Protein AF-A0A1F3X5T7-F1 (afdb_monomer_lite)

Sequence (134 aa):
MPSRAVRLVLDTNTALSGLLWQGTPGKLIDAAKRQEVELFSSTPLLAELLGVMTRYKFADALAARGLQVQTLFEGYAALVQLVVPAQINPTIARDPADDAVLACAHAGCHRGSSADRQSGGGFAACQFALVPAL

Secondary structure (DSSP, 8-state):
----PEEEEB-HHHHHHHHH-SSHHHHHHHHHHTTSEEEEE-HHHHHHHHHHHTSHHHHHHHHTTT--HHHHHHHHHHHEEE-PPP------TT-HHHHHHHHHHHHHHH---TT--S------------B---

pLDDT: mean 74.66, std 19.1, range [28.66, 94.31]

Radius of gyration: 15.62 Å; chains: 1; bounding box: 28×41×41 Å

Structure (mmCIF, N/CA/C/O backbone):
data_AF-A0A1F3X5T7-F1
#
_entry.id   AF-A0A1F3X5T7-F1
#
loop_
_atom_site.group_PDB
_atom_site.id
_atom_site.type_symbol
_atom_site.label_atom_id
_atom_site.label_alt_id
_atom_site.label_comp_id
_atom_site.label_asym_id
_atom_site.label_entity_id
_atom_site.label_seq_id
_atom_site.pdbx_PDB_ins_code
_atom_site.Cartn_x
_atom_site.Cartn_y
_atom_site.Cartn_z
_atom_site.occupancy
_atom_site.B_iso_or_equiv
_atom_site.auth_seq_id
_atom_site.auth_comp_id
_atom_site.auth_asym_id
_atom_site.auth_atom_id
_atom_site.pdbx_PDB_model_num
ATOM 1 N N . MET A 1 1 ? -10.661 -25.214 -13.998 1.00 34.91 1 MET A N 1
ATOM 2 C CA . MET A 1 1 ? -9.838 -24.151 -14.612 1.00 34.91 1 MET A CA 1
ATOM 3 C C . MET A 1 1 ? -9.531 -23.154 -13.514 1.00 34.91 1 MET A C 1
ATOM 5 O O . MET A 1 1 ? -10.508 -22.679 -12.944 1.00 34.91 1 MET A O 1
ATOM 9 N N . PRO A 1 2 ? -8.271 -22.881 -13.131 1.00 43.84 2 PRO A N 1
ATOM 10 C CA . PRO A 1 2 ? -8.031 -21.800 -12.188 1.00 43.84 2 PRO A CA 1
ATOM 11 C C . PRO A 1 2 ? -8.481 -20.512 -12.881 1.00 43.84 2 PRO A C 1
ATOM 13 O O . PRO A 1 2 ? -7.911 -20.103 -13.892 1.00 43.84 2 PRO A O 1
ATOM 16 N N . SER A 1 3 ? -9.584 -19.938 -12.403 1.00 47.25 3 SER A N 1
ATOM 17 C CA . SER A 1 3 ? -10.005 -18.592 -12.770 1.00 47.25 3 S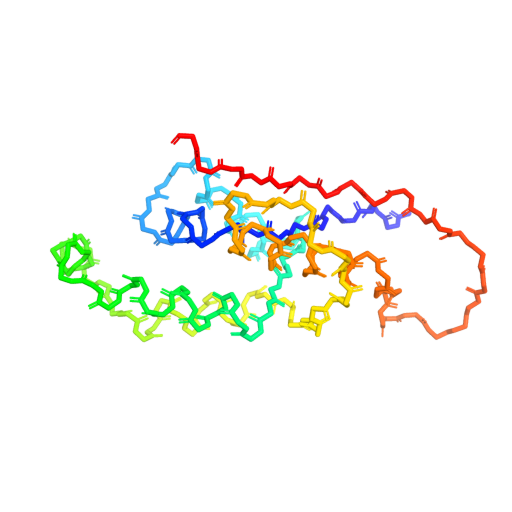ER A CA 1
ATOM 18 C C . SER A 1 3 ? -8.822 -17.685 -12.488 1.00 47.25 3 SER A C 1
ATOM 20 O O . SER A 1 3 ? -8.327 -17.640 -11.365 1.00 47.25 3 SER A O 1
ATOM 22 N N . ARG A 1 4 ? -8.311 -17.050 -13.539 1.00 58.75 4 ARG A N 1
ATOM 23 C CA . ARG A 1 4 ? -7.128 -16.205 -13.481 1.00 58.75 4 ARG A CA 1
ATOM 24 C C . ARG A 1 4 ? -7.358 -15.114 -12.431 1.00 58.75 4 ARG A C 1
ATOM 26 O O . ARG A 1 4 ? -8.121 -14.189 -12.691 1.00 58.75 4 ARG A O 1
ATOM 33 N N . ALA A 1 5 ? -6.754 -15.261 -11.252 1.00 67.56 5 ALA A N 1
ATOM 34 C CA . ALA A 1 5 ? -6.905 -14.298 -10.170 1.00 67.56 5 ALA A CA 1
ATOM 35 C C . ALA A 1 5 ? -6.471 -12.913 -10.665 1.00 67.56 5 ALA A C 1
ATOM 37 O O . ALA A 1 5 ? -5.457 -12.774 -11.363 1.00 67.56 5 ALA A O 1
ATOM 38 N N . VAL A 1 6 ? -7.276 -11.895 -10.359 1.00 81.88 6 VAL A N 1
ATOM 39 C CA . VAL A 1 6 ? -6.970 -10.515 -10.741 1.00 81.88 6 VAL A CA 1
ATOM 40 C C . VAL A 1 6 ? -5.792 -10.052 -9.891 1.00 81.88 6 VAL A C 1
ATOM 42 O O . VAL A 1 6 ? -5.838 -10.135 -8.666 1.00 81.88 6 VAL A O 1
ATOM 45 N N . ARG A 1 7 ? -4.727 -9.586 -10.547 1.00 84.19 7 ARG A N 1
ATOM 46 C CA . ARG A 1 7 ? -3.509 -9.098 -9.893 1.00 84.19 7 ARG A CA 1
ATOM 47 C C . ARG A 1 7 ? -3.540 -7.580 -9.848 1.00 84.19 7 ARG A C 1
ATOM 49 O O . ARG A 1 7 ? -3.781 -6.948 -10.875 1.00 84.19 7 ARG A O 1
ATOM 56 N N . LEU A 1 8 ? -3.293 -7.006 -8.679 1.00 84.19 8 LEU A N 1
ATOM 57 C CA . LEU A 1 8 ? -3.394 -5.569 -8.446 1.00 84.19 8 LEU A CA 1
ATOM 58 C C . LEU A 1 8 ? -2.141 -5.052 -7.740 1.00 84.19 8 LEU A C 1
ATOM 60 O O . LEU A 1 8 ? -1.601 -5.713 -6.859 1.00 84.19 8 LEU A O 1
ATOM 64 N N . VAL A 1 9 ? -1.716 -3.842 -8.091 1.00 85.19 9 VAL A N 1
ATOM 65 C CA . VAL A 1 9 ? -0.835 -3.010 -7.261 1.00 85.19 9 VAL A CA 1
ATOM 66 C C . VAL A 1 9 ? -1.652 -1.778 -6.916 1.00 85.19 9 VAL A C 1
ATOM 68 O O . VAL A 1 9 ? -2.212 -1.138 -7.805 1.00 85.19 9 VAL A O 1
ATOM 71 N N . LEU A 1 10 ? -1.755 -1.482 -5.627 1.00 84.94 10 LEU A N 1
ATOM 72 C CA . LEU A 1 10 ? -2.430 -0.283 -5.150 1.00 84.94 10 LEU A CA 1
ATOM 73 C C . LEU A 1 10 ? -1.400 0.839 -5.035 1.00 84.94 10 LEU A C 1
ATOM 75 O O . LEU A 1 10 ? -0.295 0.601 -4.544 1.00 84.94 10 LEU A O 1
ATOM 79 N N . ASP A 1 11 ? -1.770 2.049 -5.454 1.00 83.38 11 ASP A N 1
ATOM 80 C CA . ASP A 1 11 ? -0.993 3.234 -5.098 1.00 83.38 11 ASP A CA 1
ATOM 81 C C . ASP A 1 11 ? -1.045 3.472 -3.572 1.00 83.38 11 ASP A C 1
ATOM 83 O O . ASP A 1 11 ? -1.872 2.897 -2.848 1.00 83.38 11 ASP A O 1
ATOM 87 N N . THR A 1 12 ? -0.159 4.328 -3.067 1.00 84.44 12 THR A N 1
ATOM 88 C CA . THR A 1 12 ? -0.050 4.615 -1.632 1.00 84.44 12 THR A CA 1
ATOM 89 C C . THR A 1 12 ? -1.348 5.173 -1.036 1.00 84.44 12 THR A C 1
ATOM 91 O O . THR A 1 12 ? -1.731 4.807 0.078 1.00 84.44 12 THR A O 1
ATOM 94 N N . ASN A 1 13 ? -2.060 6.033 -1.768 1.00 83.81 13 ASN A N 1
ATOM 95 C CA . ASN A 1 13 ? -3.288 6.677 -1.301 1.00 83.81 13 ASN A CA 1
ATOM 96 C C . ASN A 1 13 ? -4.466 5.697 -1.253 1.00 83.81 13 ASN A C 1
ATOM 98 O O . ASN A 1 13 ? -5.273 5.749 -0.327 1.00 83.81 13 ASN A O 1
ATOM 102 N N . THR A 1 14 ? -4.552 4.785 -2.212 1.00 84.88 14 THR A N 1
ATOM 103 C CA . THR A 1 14 ? -5.547 3.723 -2.321 1.00 84.88 14 THR A CA 1
ATOM 104 C C . THR A 1 14 ? -5.295 2.657 -1.266 1.00 84.88 14 THR A C 1
ATOM 106 O O . THR A 1 14 ? -6.238 2.258 -0.585 1.00 84.88 14 THR A O 1
ATOM 109 N N . ALA A 1 15 ? -4.040 2.250 -1.049 1.00 88.00 15 ALA A N 1
ATOM 110 C CA . ALA A 1 15 ? -3.676 1.351 0.044 1.00 88.00 15 ALA A CA 1
ATOM 111 C C . ALA A 1 15 ? -4.055 1.961 1.401 1.00 88.00 15 ALA A C 1
ATOM 113 O O . ALA A 1 15 ? -4.804 1.355 2.167 1.00 88.00 15 ALA A O 1
ATOM 114 N N . LEU A 1 16 ? -3.630 3.202 1.662 1.00 89.00 16 LEU A N 1
ATOM 115 C CA . LEU A 1 16 ? -4.004 3.930 2.873 1.00 89.00 16 LEU A CA 1
ATOM 116 C C . LEU A 1 16 ? -5.524 4.043 3.011 1.00 89.00 16 LEU A C 1
ATOM 118 O O . LEU A 1 16 ? -6.072 3.825 4.092 1.00 89.00 16 LEU A O 1
ATOM 122 N N . SER A 1 17 ? -6.213 4.346 1.911 1.00 86.69 17 SER A N 1
ATOM 123 C CA . SER A 1 17 ? -7.654 4.533 1.949 1.00 86.69 17 SER A CA 1
ATOM 124 C C . SER A 1 17 ? -8.414 3.247 2.222 1.00 86.69 17 SER A C 1
ATOM 126 O O . SER A 1 17 ? -9.392 3.271 2.964 1.00 86.69 17 SER A O 1
ATOM 128 N N . GLY A 1 18 ? -7.955 2.123 1.674 1.00 87.81 18 GLY A N 1
ATOM 129 C CA . GLY A 1 18 ? -8.555 0.817 1.927 1.00 87.81 18 GLY A CA 1
ATOM 130 C C . GLY A 1 18 ? -8.301 0.305 3.339 1.00 87.81 18 GLY A C 1
ATOM 131 O O . GLY A 1 18 ? -9.109 -0.449 3.873 1.00 87.81 18 GLY A O 1
ATOM 132 N N . LEU A 1 19 ? -7.213 0.751 3.965 1.00 87.75 19 LEU A N 1
ATOM 133 C CA . LEU A 1 19 ? -6.888 0.432 5.351 1.00 87.75 19 LEU A CA 1
ATOM 134 C C . LEU A 1 19 ? -7.691 1.270 6.360 1.00 87.75 19 LEU A C 1
ATOM 136 O O . LEU A 1 19 ? -7.968 0.794 7.460 1.00 87.75 19 LEU A O 1
ATOM 140 N N . LEU A 1 20 ? -8.076 2.502 6.005 1.00 86.00 20 LEU A N 1
ATOM 141 C CA . LEU A 1 20 ? -8.749 3.437 6.917 1.00 86.00 20 LEU A CA 1
ATOM 142 C C . LEU A 1 20 ? -10.264 3.574 6.689 1.00 86.00 20 LEU A C 1
ATOM 144 O O . LEU A 1 20 ? -10.996 3.891 7.633 1.00 86.00 20 LEU A O 1
ATOM 148 N N . TRP A 1 21 ? -10.768 3.353 5.473 1.00 84.75 21 TRP A N 1
ATOM 149 C CA . TRP A 1 21 ? -12.173 3.592 5.128 1.00 84.75 21 TRP A CA 1
ATOM 150 C C . TRP A 1 21 ? -12.799 2.430 4.347 1.00 84.75 21 TRP A C 1
ATOM 152 O O . TRP A 1 21 ? -12.167 1.770 3.529 1.00 84.75 21 TRP A O 1
ATOM 162 N N . GLN A 1 22 ? -14.105 2.231 4.547 1.00 75.56 22 GLN A N 1
ATOM 163 C CA . GLN A 1 22 ? -14.906 1.155 3.941 1.00 75.56 22 GLN A CA 1
ATOM 164 C C . GLN A 1 22 ? -15.388 1.478 2.507 1.00 75.56 22 GLN A C 1
ATOM 166 O O . GLN A 1 22 ? -16.489 1.110 2.097 1.00 75.56 22 GLN A O 1
ATOM 171 N N . GLY A 1 23 ? -14.584 2.228 1.747 1.00 81.44 23 GLY A N 1
ATOM 172 C CA . GLY A 1 23 ? -14.884 2.615 0.365 1.00 81.44 23 GLY A CA 1
ATOM 173 C C . GLY A 1 23 ? -14.517 1.534 -0.656 1.00 81.44 23 GLY A C 1
ATOM 174 O O . GLY A 1 23 ? -14.185 0.402 -0.304 1.00 81.44 23 GLY A O 1
ATOM 175 N N . THR A 1 24 ? -14.515 1.891 -1.943 1.00 81.88 24 THR A N 1
ATOM 176 C CA . THR A 1 24 ? -14.004 1.017 -3.018 1.00 81.88 24 THR A CA 1
ATOM 177 C C . THR A 1 24 ? -12.609 0.449 -2.709 1.00 81.88 24 THR A C 1
ATOM 179 O O . THR A 1 24 ? -12.440 -0.760 -2.860 1.00 81.88 24 THR A O 1
ATOM 182 N N . PRO A 1 25 ? -11.645 1.231 -2.180 1.00 84.88 25 PRO A N 1
ATOM 183 C CA . PRO A 1 25 ? -10.353 0.686 -1.763 1.00 84.88 25 PRO A CA 1
ATOM 184 C C . PRO A 1 25 ? -10.447 -0.362 -0.641 1.00 84.88 25 PRO A C 1
ATOM 186 O O . PRO A 1 25 ? -9.724 -1.353 -0.668 1.00 84.88 25 PRO A O 1
ATOM 189 N N . GLY A 1 26 ? -11.373 -0.201 0.312 1.00 86.19 26 GLY A N 1
ATOM 190 C CA . GLY A 1 26 ? -11.587 -1.172 1.394 1.00 86.19 26 GLY A CA 1
ATOM 191 C C . GLY A 1 26 ? -12.081 -2.517 0.862 1.00 86.19 26 GLY A C 1
ATOM 192 O O . GLY A 1 26 ? -11.582 -3.570 1.253 1.00 86.19 26 GLY A O 1
ATOM 193 N N . LYS A 1 27 ? -12.963 -2.489 -0.146 1.00 88.38 27 LYS A N 1
ATOM 194 C CA . LYS A 1 27 ? -13.428 -3.705 -0.832 1.00 88.38 27 LYS A CA 1
ATOM 195 C C . LYS A 1 27 ? -12.293 -4.468 -1.520 1.00 88.38 27 LYS A C 1
ATOM 197 O O . LYS A 1 27 ? -12.368 -5.691 -1.586 1.00 88.38 27 LYS A O 1
ATOM 202 N N . LEU A 1 28 ? -11.256 -3.779 -2.008 1.00 87.62 28 LEU A N 1
ATOM 203 C CA . LEU A 1 28 ? -10.072 -4.423 -2.592 1.00 87.62 28 LEU A CA 1
ATOM 204 C C . LEU A 1 28 ? -9.240 -5.138 -1.522 1.00 87.62 28 LEU A C 1
ATOM 206 O O . LEU A 1 28 ? -8.819 -6.271 -1.742 1.00 87.62 28 LEU A O 1
ATOM 210 N N . ILE A 1 29 ? -9.059 -4.516 -0.351 1.00 89.81 29 ILE A N 1
ATOM 211 C CA . ILE A 1 29 ? -8.399 -5.153 0.798 1.00 89.81 29 ILE A CA 1
ATOM 212 C C . ILE A 1 29 ? -9.177 -6.397 1.239 1.00 89.81 29 ILE A C 1
ATOM 214 O O . ILE A 1 29 ? -8.585 -7.452 1.466 1.00 89.81 29 ILE A O 1
ATOM 218 N N . ASP A 1 30 ? -10.503 -6.312 1.318 1.00 90.94 30 ASP A N 1
ATOM 219 C CA . ASP A 1 30 ? -11.325 -7.453 1.716 1.00 90.94 30 ASP A CA 1
ATOM 220 C C . ASP A 1 30 ? -11.348 -8.564 0.657 1.00 90.94 30 ASP A C 1
ATOM 222 O O . ASP A 1 30 ? -11.295 -9.741 1.009 1.00 90.94 30 ASP A O 1
ATOM 226 N N . ALA A 1 31 ? -11.375 -8.219 -0.633 1.00 89.88 31 ALA A N 1
ATOM 227 C CA . ALA A 1 31 ? -11.244 -9.190 -1.720 1.00 89.88 31 ALA A CA 1
ATOM 228 C C . ALA A 1 31 ? -9.891 -9.918 -1.666 1.00 89.88 31 ALA A C 1
ATOM 230 O O . ALA A 1 31 ? -9.834 -11.132 -1.855 1.00 89.88 31 ALA A O 1
ATOM 231 N N . ALA A 1 32 ? -8.813 -9.203 -1.334 1.00 90.38 32 ALA A N 1
ATOM 232 C CA . ALA A 1 32 ? -7.492 -9.798 -1.166 1.00 90.38 32 ALA A CA 1
ATOM 233 C C . ALA A 1 32 ? -7.448 -10.761 0.027 1.00 90.38 32 ALA A C 1
ATOM 235 O O . ALA A 1 32 ? -6.929 -11.869 -0.088 1.00 90.38 32 ALA A O 1
ATOM 236 N N . LYS A 1 33 ? -8.071 -10.392 1.157 1.00 90.06 33 LYS A N 1
ATOM 237 C CA . LYS A 1 33 ? -8.215 -11.286 2.321 1.00 90.06 33 LYS A CA 1
ATOM 238 C C . LYS A 1 33 ? -9.012 -12.551 1.991 1.00 90.06 33 LYS A C 1
ATOM 240 O O . LYS A 1 33 ? -8.715 -13.610 2.534 1.00 90.06 33 LYS A O 1
ATOM 245 N N . ARG A 1 34 ? -10.007 -12.449 1.102 1.00 91.50 34 ARG A N 1
ATOM 246 C CA . ARG A 1 34 ? -10.793 -13.587 0.589 1.00 91.50 34 ARG A CA 1
ATOM 247 C C . ARG A 1 34 ? -10.104 -14.355 -0.545 1.00 91.50 34 ARG A C 1
ATOM 249 O O . ARG A 1 34 ? -10.695 -15.292 -1.068 1.00 91.50 34 ARG A O 1
ATOM 256 N N . GLN A 1 35 ? -8.875 -13.983 -0.915 1.00 86.88 35 GLN A N 1
ATOM 257 C CA . GLN A 1 35 ? -8.110 -14.579 -2.018 1.00 86.88 35 GLN A CA 1
ATOM 258 C C . GLN A 1 35 ? -8.812 -14.478 -3.388 1.00 86.88 35 GLN A C 1
ATOM 260 O O . GLN A 1 35 ? -8.536 -15.253 -4.299 1.00 86.88 35 GLN A O 1
ATOM 265 N N . GLU A 1 36 ? -9.713 -13.506 -3.551 1.00 87.94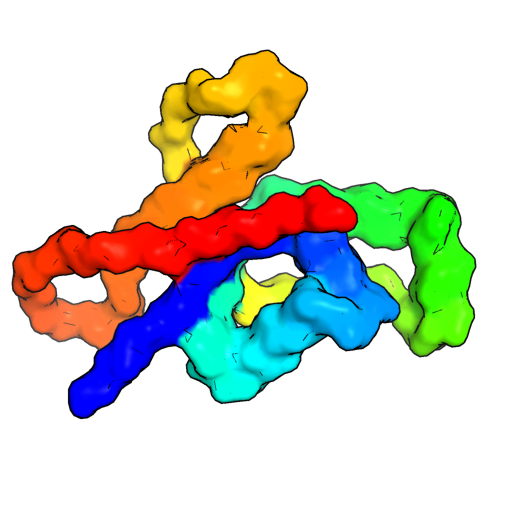 36 GLU A N 1
ATOM 266 C CA . GLU A 1 36 ? -10.398 -13.218 -4.820 1.00 87.94 36 GLU A CA 1
ATOM 267 C C . GLU A 1 36 ? -9.507 -12.398 -5.766 1.00 87.94 36 GLU A C 1
ATOM 269 O O . GLU A 1 36 ? -9.645 -12.468 -6.990 1.00 87.94 36 GLU A O 1
ATOM 274 N N . VAL A 1 37 ? -8.578 -11.629 -5.191 1.00 87.75 37 VAL A N 1
ATOM 275 C CA . VAL A 1 37 ? -7.551 -10.859 -5.900 1.00 87.75 37 VAL A CA 1
ATOM 276 C C . VAL A 1 37 ? -6.195 -11.071 -5.235 1.00 87.75 37 VAL A C 1
ATOM 278 O O . VAL A 1 37 ? -6.106 -11.305 -4.031 1.00 87.75 37 VAL A O 1
ATOM 281 N N . GLU A 1 38 ? -5.128 -10.951 -6.012 1.00 89.38 38 GLU A N 1
ATOM 282 C CA . GLU A 1 38 ? -3.758 -10.971 -5.509 1.00 89.38 38 GLU A CA 1
ATOM 283 C C . GLU A 1 38 ? -3.211 -9.543 -5.478 1.00 89.38 38 GLU A C 1
ATOM 285 O O . GLU A 1 38 ? -3.126 -8.884 -6.518 1.00 89.38 38 GLU A O 1
ATOM 290 N N . LEU A 1 39 ? -2.820 -9.064 -4.297 1.00 90.88 39 LEU A N 1
ATOM 291 C CA . LEU A 1 39 ? -2.141 -7.778 -4.170 1.00 90.88 39 LEU A CA 1
ATOM 292 C C . LEU A 1 39 ? -0.634 -7.964 -4.288 1.00 90.88 39 LEU A C 1
ATOM 294 O O . LEU A 1 39 ? -0.055 -8.862 -3.680 1.00 90.88 39 LEU A O 1
ATOM 298 N N . PHE A 1 40 ? 0.003 -7.068 -5.025 1.00 91.25 40 PHE A N 1
ATOM 299 C CA . PHE A 1 40 ? 1.445 -6.964 -5.149 1.00 91.25 40 PHE A CA 1
ATOM 300 C C . PHE A 1 40 ? 1.902 -5.597 -4.652 1.00 91.25 40 PHE A C 1
ATOM 302 O O . PHE A 1 40 ? 1.186 -4.601 -4.754 1.00 91.25 40 PHE A O 1
ATOM 309 N N . SER A 1 41 ? 3.111 -5.556 -4.108 1.00 92.12 41 SER A N 1
ATOM 310 C CA . SER A 1 41 ? 3.762 -4.321 -3.681 1.00 92.12 41 SER A CA 1
ATOM 311 C C . SER A 1 41 ? 5.277 -4.465 -3.790 1.00 92.12 41 SER A C 1
ATOM 313 O O . SER A 1 41 ? 5.799 -5.534 -4.108 1.00 92.12 41 SER A O 1
ATOM 315 N N . SER A 1 42 ? 5.999 -3.393 -3.502 1.00 90.06 42 SER A N 1
ATOM 316 C CA . SER A 1 42 ? 7.456 -3.374 -3.465 1.00 90.06 42 SER A CA 1
ATOM 317 C C . SER A 1 42 ? 7.957 -2.662 -2.214 1.00 90.06 42 SER A C 1
ATOM 319 O O . SER A 1 42 ? 7.220 -1.909 -1.576 1.00 90.06 42 SER A O 1
ATOM 321 N N . THR A 1 43 ? 9.224 -2.883 -1.858 1.00 91.06 43 THR A N 1
ATOM 322 C CA . THR A 1 43 ? 9.839 -2.229 -0.693 1.00 91.06 43 THR A CA 1
ATOM 323 C C . THR A 1 43 ? 9.710 -0.698 -0.730 1.00 91.06 43 THR A C 1
ATOM 325 O O . THR A 1 43 ? 9.340 -0.138 0.300 1.00 91.06 43 THR A O 1
ATOM 328 N N . PRO A 1 44 ? 9.928 -0.006 -1.872 1.00 87.69 44 PRO A N 1
ATOM 329 C CA . PRO A 1 44 ? 9.699 1.437 -1.958 1.00 87.69 44 PRO A CA 1
ATOM 330 C C . PRO A 1 44 ? 8.251 1.850 -1.665 1.00 87.69 44 PRO A C 1
ATOM 332 O O . PRO A 1 44 ? 8.040 2.763 -0.874 1.00 87.69 44 PRO A O 1
ATOM 335 N N . LEU A 1 45 ? 7.260 1.141 -2.221 1.00 87.56 45 LEU A N 1
ATOM 336 C CA . LEU A 1 45 ? 5.839 1.449 -2.002 1.00 87.56 45 LEU A CA 1
ATOM 337 C C . LEU A 1 45 ? 5.416 1.220 -0.544 1.00 87.56 45 LEU A C 1
ATOM 339 O O . LEU A 1 45 ? 4.663 2.008 0.022 1.00 87.56 45 LEU A O 1
ATOM 343 N N . LEU A 1 46 ? 5.925 0.164 0.100 1.00 92.38 46 LEU A N 1
ATOM 344 C CA . LEU A 1 46 ? 5.684 -0.063 1.528 1.00 92.38 46 LEU A CA 1
ATOM 345 C C . LEU A 1 46 ? 6.333 1.019 2.400 1.00 92.38 46 LEU A C 1
ATOM 347 O O . LEU A 1 46 ? 5.709 1.493 3.350 1.00 92.38 46 LEU A O 1
ATOM 351 N N . ALA A 1 47 ? 7.563 1.426 2.083 1.00 91.12 47 ALA A N 1
ATOM 352 C CA . ALA A 1 47 ? 8.243 2.494 2.808 1.00 91.12 47 ALA A CA 1
ATOM 353 C C . ALA A 1 47 ? 7.493 3.829 2.677 1.00 91.12 47 ALA A C 1
ATOM 355 O O . ALA A 1 47 ? 7.331 4.549 3.664 1.00 91.12 47 ALA A O 1
ATOM 356 N N . GLU A 1 48 ? 6.984 4.133 1.482 1.00 89.88 48 GLU A N 1
ATOM 357 C CA . GLU A 1 48 ? 6.160 5.313 1.242 1.00 89.88 48 GLU A CA 1
ATOM 358 C C . GLU A 1 48 ? 4.857 5.261 2.048 1.00 89.88 48 GLU A C 1
ATOM 360 O O . GLU A 1 48 ? 4.549 6.216 2.761 1.00 89.88 48 GLU A O 1
ATOM 365 N N . LEU A 1 49 ? 4.139 4.132 2.021 1.00 90.94 49 LEU A N 1
ATOM 366 C CA . LEU A 1 49 ? 2.918 3.936 2.804 1.00 90.94 49 LEU A CA 1
ATOM 367 C C . LEU A 1 49 ? 3.151 4.178 4.296 1.00 90.94 49 LEU A C 1
ATOM 369 O O . LEU A 1 49 ? 2.419 4.956 4.909 1.00 90.94 49 LEU A O 1
ATOM 373 N N . LEU A 1 50 ? 4.200 3.588 4.870 1.00 92.44 50 LEU A N 1
ATOM 374 C CA . LEU A 1 50 ? 4.559 3.813 6.270 1.00 92.44 50 LEU A CA 1
ATOM 375 C C . LEU A 1 50 ? 4.880 5.295 6.543 1.00 92.44 50 LEU A C 1
ATOM 377 O O . LEU A 1 50 ? 4.411 5.877 7.527 1.00 92.44 50 LEU A O 1
ATOM 381 N N . GLY A 1 51 ? 5.628 5.938 5.644 1.00 91.25 51 GLY A N 1
ATOM 382 C CA . GLY A 1 51 ? 5.938 7.367 5.716 1.00 91.25 51 GLY A CA 1
ATOM 383 C C . GLY A 1 51 ? 4.703 8.269 5.613 1.00 91.25 51 GLY A C 1
ATOM 384 O O . GLY A 1 51 ? 4.666 9.344 6.208 1.00 91.25 51 GLY A O 1
ATOM 385 N N . VAL A 1 52 ? 3.665 7.852 4.886 1.00 89.88 52 VAL A N 1
ATOM 386 C CA . VAL A 1 52 ? 2.390 8.572 4.805 1.00 89.88 52 VAL A CA 1
ATOM 387 C C . VAL A 1 52 ? 1.556 8.355 6.068 1.00 89.88 52 VAL A C 1
ATOM 389 O O . VAL A 1 52 ? 1.053 9.333 6.619 1.00 89.88 52 VAL A O 1
ATOM 392 N N . MET A 1 53 ? 1.454 7.122 6.571 1.00 89.31 53 MET A N 1
ATOM 393 C CA . MET A 1 53 ? 0.674 6.776 7.772 1.00 89.31 53 MET A CA 1
ATOM 394 C C . MET A 1 53 ? 1.165 7.481 9.042 1.00 89.31 53 MET A C 1
ATOM 396 O O . MET A 1 53 ? 0.380 7.741 9.949 1.00 89.31 53 MET A O 1
ATOM 400 N N . THR A 1 54 ? 2.455 7.810 9.101 1.00 89.25 54 THR A N 1
ATOM 401 C CA . THR A 1 54 ? 3.084 8.515 10.230 1.00 89.25 54 THR A CA 1
ATOM 402 C C . THR A 1 54 ? 2.898 10.038 10.193 1.00 89.25 54 THR A C 1
ATOM 404 O O . THR A 1 54 ? 3.287 10.729 11.135 1.00 89.25 54 THR A O 1
ATOM 407 N N . ARG A 1 55 ? 2.282 10.600 9.142 1.00 89.94 55 ARG A N 1
ATOM 408 C CA . ARG A 1 55 ? 2.019 12.047 9.053 1.00 89.94 55 ARG A CA 1
ATOM 409 C C . ARG A 1 55 ? 0.918 12.460 10.032 1.00 89.94 55 ARG A C 1
ATOM 411 O O . ARG A 1 55 ? -0.128 11.819 10.103 1.00 89.94 55 ARG A O 1
ATOM 418 N N . TYR A 1 56 ? 1.103 13.611 10.685 1.00 82.50 56 TYR A N 1
ATOM 419 C CA . TYR A 1 56 ? 0.186 14.135 11.712 1.00 82.50 56 TYR A CA 1
ATOM 420 C C . TYR A 1 56 ? -1.285 14.181 11.268 1.00 82.50 56 TYR A C 1
ATOM 422 O O . TYR A 1 56 ? -2.172 13.858 12.047 1.00 82.50 56 TYR A O 1
ATOM 430 N N . LYS A 1 57 ? -1.552 14.498 9.994 1.00 86.81 57 LYS A N 1
ATOM 431 C CA . LYS A 1 57 ? -2.913 14.596 9.443 1.00 86.81 57 LYS A CA 1
ATOM 432 C C . LYS A 1 57 ? -3.714 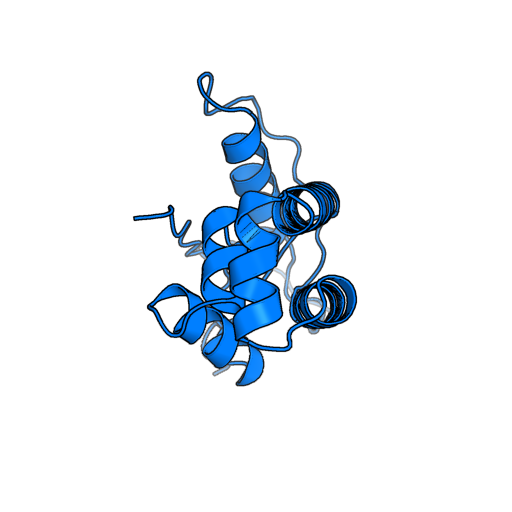13.285 9.479 1.00 86.81 57 LYS A C 1
ATOM 434 O O . LYS A 1 57 ? -4.929 13.323 9.330 1.00 86.81 57 LYS A O 1
ATOM 439 N N . PHE A 1 58 ? -3.050 12.137 9.641 1.00 86.50 58 PHE A N 1
ATOM 440 C CA . PHE A 1 58 ? -3.708 10.833 9.776 1.00 86.50 58 PHE A CA 1
ATOM 441 C C . PHE A 1 58 ? -3.754 10.328 11.218 1.00 86.50 58 PHE A C 1
ATOM 443 O O . PHE A 1 58 ? -4.472 9.365 11.484 1.00 86.50 58 PHE A O 1
ATOM 450 N N . ALA A 1 59 ? -3.047 10.979 12.149 1.00 86.00 59 ALA A N 1
ATOM 451 C CA . ALA A 1 59 ? -3.022 10.581 13.553 1.00 86.00 59 ALA A CA 1
ATOM 452 C C . ALA A 1 59 ? -4.435 10.583 14.153 1.00 86.00 59 ALA A C 1
ATOM 454 O O . ALA A 1 59 ? -4.842 9.589 14.748 1.00 86.00 59 ALA A O 1
ATOM 455 N N . ASP A 1 60 ? -5.218 11.635 13.898 1.00 86.44 60 ASP A N 1
ATOM 456 C CA . ASP A 1 60 ? -6.600 11.739 14.382 1.00 86.44 60 ASP A CA 1
ATOM 457 C C . ASP A 1 60 ? -7.503 10.655 13.779 1.00 86.44 60 ASP A C 1
ATOM 459 O O . ASP A 1 60 ? -8.304 10.036 14.479 1.00 86.44 60 ASP A O 1
ATOM 463 N N . ALA A 1 61 ? -7.352 10.375 12.479 1.00 86.69 61 ALA A N 1
ATOM 464 C CA . ALA A 1 61 ? -8.150 9.365 11.786 1.00 86.69 61 ALA A CA 1
ATOM 465 C C . ALA A 1 61 ? -7.878 7.944 12.307 1.00 86.69 61 ALA A C 1
ATOM 467 O O . ALA A 1 61 ? -8.816 7.147 12.421 1.00 86.69 61 ALA A O 1
ATOM 468 N N . LEU A 1 62 ? -6.612 7.646 12.618 1.00 87.38 62 LEU A N 1
ATOM 469 C CA . LEU A 1 62 ? -6.153 6.393 13.217 1.00 87.38 62 LEU A CA 1
ATOM 470 C C . LEU A 1 62 ? -6.613 6.270 14.674 1.00 87.38 62 LEU A C 1
ATOM 472 O O . LEU A 1 62 ? -7.203 5.255 15.044 1.00 87.38 62 LEU A O 1
ATOM 476 N N . ALA A 1 63 ? -6.417 7.322 15.474 1.00 87.94 63 ALA A N 1
ATOM 477 C CA . ALA A 1 63 ? -6.807 7.366 16.881 1.00 87.94 63 ALA A CA 1
ATOM 478 C C . ALA A 1 63 ? -8.322 7.207 17.060 1.00 87.94 63 ALA A C 1
ATOM 480 O O . ALA A 1 63 ? -8.759 6.389 17.867 1.00 87.94 63 ALA A O 1
ATOM 481 N N . ALA A 1 64 ? -9.129 7.897 16.244 1.00 88.31 64 ALA A N 1
ATOM 482 C CA . ALA A 1 64 ? -10.589 7.779 16.257 1.00 88.31 64 ALA A CA 1
ATOM 483 C C . ALA A 1 64 ? -11.092 6.351 15.972 1.00 88.31 64 ALA A C 1
ATOM 485 O O . ALA A 1 64 ? -12.221 6.010 16.314 1.00 88.31 64 ALA A O 1
ATOM 486 N N . ARG A 1 65 ? -10.262 5.514 15.339 1.00 87.06 65 ARG A N 1
ATOM 487 C CA . ARG A 1 65 ? -10.560 4.110 15.021 1.00 87.06 65 ARG A CA 1
ATOM 488 C C . ARG A 1 65 ? -9.862 3.121 15.955 1.00 87.06 65 ARG A C 1
ATOM 490 O O . ARG A 1 65 ? -10.025 1.919 15.773 1.00 87.06 65 ARG A O 1
ATOM 497 N N . GLY A 1 66 ? -9.067 3.599 16.914 1.00 89.19 66 GLY A N 1
ATOM 498 C CA . GLY A 1 66 ? -8.244 2.749 17.777 1.00 89.19 66 GLY A CA 1
ATOM 499 C C . GLY A 1 66 ? -7.183 1.947 17.014 1.00 89.19 66 GLY A C 1
ATOM 500 O O . GLY A 1 66 ? -6.776 0.881 17.470 1.00 89.19 66 GLY A O 1
ATOM 501 N N . LEU A 1 67 ? -6.758 2.424 15.839 1.00 89.19 67 LEU A N 1
ATOM 502 C CA . LEU A 1 67 ? -5.789 1.738 14.988 1.00 89.19 67 LEU A CA 1
ATOM 503 C C . LEU A 1 67 ? -4.369 2.212 15.294 1.00 89.19 67 LEU A C 1
ATOM 505 O O . LEU A 1 67 ? -4.103 3.409 15.382 1.00 89.19 67 LEU A O 1
ATOM 509 N N . GLN A 1 68 ? -3.438 1.265 15.384 1.00 91.62 68 GLN A N 1
ATOM 510 C CA . GLN A 1 68 ? -2.009 1.556 15.464 1.00 91.62 68 GLN A CA 1
ATOM 511 C C . GLN A 1 68 ? -1.381 1.450 14.075 1.00 91.62 68 GLN A C 1
ATOM 513 O O . GLN A 1 68 ? -1.622 0.474 13.360 1.00 91.62 68 GLN A O 1
ATOM 518 N N . VAL A 1 69 ? -0.547 2.433 13.713 1.00 91.12 69 VAL A N 1
ATOM 519 C CA . VAL A 1 69 ? 0.164 2.472 12.419 1.00 91.12 69 VAL A CA 1
ATOM 520 C C . VAL A 1 69 ? 0.884 1.155 12.156 1.00 91.12 69 VAL A C 1
ATOM 522 O O . VAL A 1 69 ? 0.724 0.580 11.085 1.00 91.12 69 VAL A O 1
ATOM 525 N N . GLN A 1 70 ? 1.621 0.664 13.154 1.00 91.56 70 GLN A N 1
ATOM 526 C CA . GLN A 1 70 ? 2.440 -0.534 13.024 1.00 91.56 70 GLN A CA 1
ATOM 527 C C . GLN A 1 70 ? 1.599 -1.776 12.713 1.00 91.56 70 GLN A C 1
ATOM 529 O O . GLN A 1 70 ? 1.865 -2.461 11.734 1.00 91.56 70 GLN A O 1
ATOM 534 N N . THR A 1 71 ? 0.532 -2.019 13.480 1.00 91.06 71 THR A N 1
ATOM 535 C CA . THR A 1 71 ? -0.371 -3.159 13.258 1.00 91.06 71 THR A CA 1
ATOM 536 C C . THR A 1 71 ? -1.030 -3.104 11.883 1.00 91.06 71 THR A C 1
ATOM 538 O O . THR A 1 71 ? -1.159 -4.122 11.205 1.00 91.06 71 THR A O 1
ATOM 541 N N . LEU A 1 72 ? -1.446 -1.911 11.456 1.00 91.81 72 LEU A N 1
ATOM 542 C CA . LEU A 1 72 ? -2.103 -1.729 10.168 1.00 91.81 72 LEU A CA 1
ATOM 543 C C . LEU A 1 72 ? -1.123 -1.943 9.002 1.00 91.81 72 LEU A C 1
ATOM 545 O O . LEU A 1 72 ? -1.464 -2.605 8.021 1.00 91.81 72 LEU A O 1
ATOM 549 N N . PHE A 1 73 ? 0.103 -1.435 9.139 1.00 93.81 73 PHE A N 1
ATOM 550 C CA . PHE A 1 73 ? 1.177 -1.631 8.172 1.00 93.81 73 PHE A CA 1
ATOM 551 C C . PHE A 1 73 ? 1.586 -3.104 8.062 1.00 93.81 73 PHE A C 1
ATOM 553 O O . PHE A 1 73 ? 1.654 -3.631 6.956 1.00 93.81 73 PHE A O 1
ATOM 560 N N . GLU A 1 74 ? 1.803 -3.788 9.187 1.00 93.69 74 GLU A N 1
ATOM 561 C CA . GLU A 1 74 ? 2.151 -5.213 9.217 1.00 93.69 74 GLU A CA 1
ATOM 562 C C . GLU A 1 74 ? 1.053 -6.077 8.591 1.00 93.69 74 GLU A C 1
ATOM 564 O O . GLU A 1 74 ? 1.346 -6.966 7.792 1.00 93.69 74 GLU A O 1
ATOM 569 N N . GLY A 1 75 ? -0.216 -5.772 8.884 1.00 93.62 75 GLY A N 1
ATO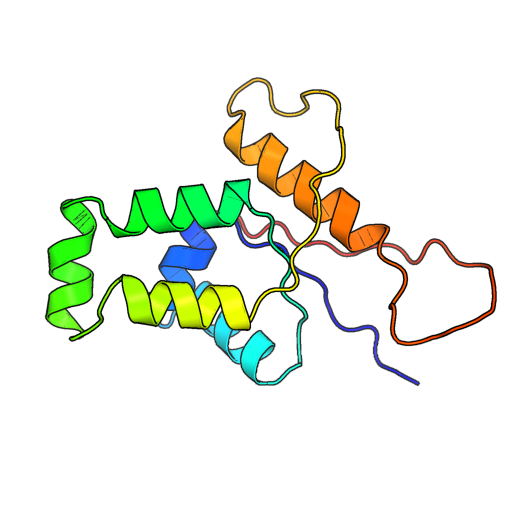M 570 C CA . GLY A 1 75 ? -1.354 -6.452 8.271 1.00 93.62 75 GLY A CA 1
ATOM 571 C C . GLY A 1 75 ? -1.396 -6.282 6.750 1.00 93.62 75 GLY A C 1
ATOM 572 O O . GLY A 1 75 ? -1.650 -7.246 6.032 1.00 93.62 75 GLY A O 1
ATOM 573 N N . TYR A 1 76 ? -1.103 -5.080 6.244 1.00 94.31 76 TYR A N 1
ATOM 574 C CA . TYR A 1 76 ? -1.003 -4.844 4.803 1.00 94.31 76 TYR A CA 1
ATOM 575 C C . TYR A 1 76 ? 0.214 -5.545 4.186 1.00 94.31 76 TYR A C 1
ATOM 577 O O . TYR A 1 76 ? 0.086 -6.210 3.163 1.00 94.31 76 TYR A O 1
ATOM 585 N N . ALA A 1 77 ? 1.383 -5.453 4.823 1.00 93.69 77 ALA A N 1
ATOM 586 C CA . ALA A 1 77 ? 2.614 -6.085 4.355 1.00 93.69 77 ALA A CA 1
ATOM 587 C C . ALA A 1 77 ? 2.491 -7.616 4.277 1.00 93.69 77 ALA A C 1
ATOM 589 O O . ALA A 1 77 ? 3.032 -8.223 3.357 1.00 93.69 77 ALA A O 1
ATOM 590 N N . ALA A 1 78 ? 1.743 -8.234 5.196 1.00 93.75 78 ALA A N 1
ATOM 591 C CA . ALA A 1 78 ? 1.440 -9.664 5.167 1.00 93.75 78 ALA A CA 1
ATOM 592 C C . ALA A 1 78 ? 0.436 -10.057 4.067 1.00 93.75 78 ALA A C 1
ATOM 594 O O . ALA A 1 78 ? 0.402 -11.215 3.652 1.00 93.75 78 ALA A O 1
ATOM 595 N N . LEU A 1 79 ? -0.388 -9.113 3.603 1.00 93.19 79 LEU A N 1
ATOM 596 C CA . LEU A 1 79 ? -1.415 -9.344 2.585 1.00 93.19 79 LEU A CA 1
ATOM 597 C C . LEU A 1 79 ? -0.872 -9.231 1.152 1.00 93.19 79 LEU A C 1
ATOM 599 O O . LEU A 1 79 ? -1.446 -9.809 0.230 1.00 93.19 79 LEU A O 1
ATOM 603 N N . VAL A 1 80 ? 0.213 -8.478 0.953 1.00 93.00 80 VAL A N 1
ATOM 604 C CA . VAL A 1 80 ? 0.796 -8.227 -0.371 1.00 93.00 80 VAL A CA 1
ATOM 605 C C . VAL A 1 80 ? 1.935 -9.189 -0.703 1.00 93.00 80 VAL A C 1
ATOM 607 O O . VAL A 1 80 ? 2.765 -9.542 0.129 1.00 93.00 80 VAL A O 1
ATOM 610 N N . GLN A 1 81 ? 2.041 -9.551 -1.977 1.00 92.19 81 GLN A N 1
ATOM 611 C CA . GLN A 1 81 ? 3.204 -10.235 -2.522 1.00 92.19 81 GLN A CA 1
ATOM 612 C C . GLN A 1 81 ? 4.282 -9.214 -2.896 1.00 92.19 81 GLN A C 1
ATOM 614 O O . GLN A 1 81 ? 4.099 -8.395 -3.800 1.00 92.19 81 GLN A O 1
ATOM 619 N N . LEU A 1 82 ? 5.437 -9.286 -2.231 1.00 90.06 82 LEU A N 1
ATOM 620 C CA . LEU A 1 82 ? 6.574 -8.426 -2.549 1.00 90.06 82 LEU A CA 1
ATOM 621 C C . LEU A 1 82 ? 7.222 -8.807 -3.883 1.00 90.06 82 LEU A C 1
ATOM 623 O O . LEU A 1 82 ? 7.558 -9.974 -4.122 1.00 90.06 82 LEU A O 1
ATOM 627 N N . VAL A 1 83 ? 7.435 -7.799 -4.725 1.00 87.69 83 VAL A N 1
ATOM 628 C CA . VAL A 1 83 ? 8.192 -7.879 -5.976 1.00 87.69 83 VAL A CA 1
ATOM 629 C C . VAL A 1 83 ? 9.292 -6.826 -6.005 1.00 87.69 83 VAL A C 1
ATOM 631 O O . VAL A 1 83 ? 9.172 -5.744 -5.429 1.00 87.69 83 VAL A O 1
ATOM 634 N N . VAL A 1 84 ? 10.380 -7.155 -6.698 1.00 83.56 84 VAL A N 1
ATOM 635 C CA . VAL A 1 84 ? 11.416 -6.179 -7.038 1.00 83.56 84 VAL A CA 1
ATOM 636 C C . VAL A 1 84 ? 10.875 -5.332 -8.191 1.00 83.56 84 VAL A C 1
ATOM 638 O O . VAL A 1 84 ? 10.522 -5.920 -9.215 1.00 83.56 84 VAL A O 1
ATOM 641 N N . PRO A 1 85 ? 10.775 -3.995 -8.054 1.00 81.38 85 PRO A N 1
ATOM 642 C CA . PRO A 1 85 ? 10.309 -3.134 -9.137 1.00 81.38 85 PRO A CA 1
ATOM 643 C C . PRO A 1 85 ? 11.123 -3.361 -10.411 1.00 81.38 85 PRO A C 1
ATOM 645 O O . PRO A 1 85 ? 12.351 -3.459 -10.359 1.00 81.38 85 PRO A O 1
ATOM 648 N N . ALA A 1 86 ? 10.449 -3.445 -11.556 1.00 76.94 86 ALA A N 1
ATOM 649 C CA . ALA A 1 86 ? 11.135 -3.528 -12.836 1.00 76.94 86 ALA A CA 1
ATOM 650 C C . ALA A 1 86 ? 11.857 -2.207 -13.131 1.00 76.94 86 ALA A C 1
ATOM 652 O O . ALA A 1 86 ? 11.354 -1.131 -12.811 1.00 76.94 86 ALA A O 1
ATOM 653 N N . GLN A 1 87 ? 13.014 -2.272 -13.786 1.00 73.94 87 GLN A N 1
ATOM 654 C CA . GLN A 1 87 ? 13.610 -1.066 -14.348 1.00 73.94 87 GLN A CA 1
ATOM 655 C C . GLN A 1 87 ? 12.786 -0.644 -15.562 1.00 73.94 87 GLN A C 1
ATOM 657 O O . GLN A 1 87 ? 12.840 -1.288 -16.609 1.00 73.94 87 GLN A O 1
ATOM 662 N N . ILE A 1 88 ? 11.991 0.409 -15.396 1.00 70.19 88 ILE A N 1
ATOM 663 C CA . ILE A 1 88 ? 11.258 1.050 -16.485 1.00 70.19 88 ILE A CA 1
ATOM 664 C C . ILE A 1 88 ? 11.945 2.367 -16.834 1.00 70.19 88 ILE A C 1
ATOM 666 O O . ILE A 1 88 ? 12.526 3.024 -15.968 1.00 70.19 88 ILE A O 1
ATOM 670 N N . ASN A 1 89 ? 11.873 2.763 -18.102 1.00 68.69 89 ASN A N 1
ATOM 671 C CA . ASN A 1 89 ? 12.216 4.134 -18.453 1.00 68.69 89 ASN A CA 1
ATOM 672 C C . ASN A 1 89 ? 11.201 5.069 -17.779 1.00 68.69 89 ASN A C 1
ATOM 674 O O . ASN A 1 89 ? 10.013 4.727 -17.783 1.00 68.69 89 ASN A O 1
ATOM 678 N N . PRO A 1 90 ? 11.632 6.220 -17.229 1.00 62.47 90 PRO A N 1
ATOM 679 C CA . PRO A 1 90 ? 10.718 7.183 -16.629 1.00 62.47 90 PRO A CA 1
ATOM 680 C C . PRO A 1 90 ? 9.614 7.515 -17.626 1.00 62.47 90 PRO A C 1
ATOM 682 O O . PRO A 1 90 ? 9.886 8.026 -18.716 1.00 62.47 90 PRO A O 1
ATOM 685 N N . THR A 1 91 ? 8.387 7.124 -17.301 1.00 61.09 91 THR A N 1
ATOM 686 C CA . THR A 1 91 ? 7.256 7.205 -18.230 1.00 61.09 91 THR A CA 1
ATOM 687 C C . THR A 1 91 ? 6.381 8.393 -17.857 1.00 61.09 91 THR A C 1
ATOM 689 O O . THR A 1 91 ? 5.875 9.095 -18.734 1.00 61.09 91 THR A O 1
ATOM 692 N N . ILE A 1 92 ? 6.263 8.683 -16.560 1.00 61.53 92 ILE A N 1
ATOM 693 C CA . ILE A 1 92 ? 5.485 9.795 -16.027 1.00 61.53 92 ILE A CA 1
ATOM 694 C C . ILE A 1 92 ? 6.452 10.874 -15.534 1.00 61.53 92 ILE A C 1
ATOM 696 O O . ILE A 1 92 ? 6.787 10.985 -14.361 1.00 61.53 92 ILE A O 1
ATOM 700 N N . ALA A 1 93 ? 6.860 11.753 -16.453 1.00 52.84 93 ALA A N 1
ATOM 701 C CA . ALA A 1 93 ? 7.787 12.858 -16.175 1.00 52.84 93 ALA A CA 1
ATOM 702 C C . ALA A 1 93 ? 7.304 13.861 -15.099 1.00 52.84 93 ALA A C 1
ATOM 704 O O . ALA A 1 93 ? 8.064 14.741 -14.699 1.00 52.84 93 ALA A O 1
ATOM 705 N N . ARG A 1 94 ? 6.038 13.775 -14.667 1.00 54.66 94 ARG A N 1
ATOM 706 C CA . ARG A 1 94 ? 5.417 14.681 -13.690 1.00 54.66 94 ARG A CA 1
ATOM 707 C C . ARG A 1 94 ? 5.401 14.149 -12.256 1.00 54.66 94 ARG A C 1
ATOM 709 O O . ARG A 1 94 ? 5.314 14.982 -11.359 1.00 54.66 94 ARG A O 1
ATOM 716 N N . ASP A 1 95 ? 5.502 12.836 -12.042 1.00 56.75 95 ASP A N 1
ATOM 717 C CA . ASP A 1 95 ? 5.506 12.250 -10.698 1.00 56.75 95 ASP A CA 1
ATOM 718 C C . ASP A 1 95 ? 6.291 10.920 -10.660 1.00 56.75 95 ASP A C 1
ATOM 720 O O . ASP A 1 95 ? 5.789 9.879 -11.089 1.00 56.75 95 ASP A O 1
ATOM 724 N N . PRO A 1 96 ? 7.531 10.927 -10.137 1.00 60.31 96 PRO A N 1
ATOM 725 C CA . PRO A 1 96 ? 8.334 9.717 -9.968 1.00 60.31 96 PRO A CA 1
ATOM 726 C C . PRO A 1 96 ? 7.688 8.639 -9.078 1.00 60.31 96 PRO A C 1
ATOM 728 O O . PRO A 1 96 ? 8.096 7.479 -9.155 1.00 60.31 96 PRO A O 1
ATOM 731 N N . ALA A 1 97 ? 6.712 8.988 -8.228 1.00 61.91 97 ALA A N 1
ATOM 732 C CA . ALA A 1 97 ? 5.990 8.010 -7.412 1.00 61.91 97 ALA A CA 1
ATOM 733 C C . ALA A 1 97 ? 5.081 7.117 -8.274 1.00 61.91 97 ALA A C 1
ATOM 735 O O . ALA A 1 97 ? 4.996 5.908 -8.041 1.00 61.91 97 ALA A O 1
ATOM 736 N N . ASP A 1 98 ? 4.493 7.669 -9.338 1.00 67.12 98 ASP A N 1
ATOM 737 C CA . ASP A 1 98 ? 3.650 6.905 -10.262 1.00 67.12 98 ASP A CA 1
ATOM 738 C C . ASP A 1 98 ? 4.479 5.906 -11.090 1.00 67.12 98 ASP A C 1
ATOM 740 O O . ASP A 1 98 ? 4.045 4.774 -11.335 1.00 67.12 98 ASP A O 1
ATOM 744 N N . ASP A 1 99 ? 5.718 6.268 -11.450 1.00 71.56 99 ASP A N 1
ATOM 745 C CA . ASP A 1 99 ? 6.663 5.354 -12.106 1.00 71.56 99 ASP A CA 1
ATOM 746 C C . ASP A 1 99 ? 6.999 4.146 -11.204 1.00 71.56 99 ASP A C 1
ATOM 748 O O . ASP A 1 99 ? 7.168 3.028 -11.699 1.00 71.56 99 ASP A O 1
ATOM 752 N N . ALA A 1 100 ? 7.034 4.314 -9.876 1.00 69.69 100 ALA A N 1
ATOM 753 C CA . ALA A 1 100 ? 7.270 3.208 -8.943 1.00 69.69 100 ALA A CA 1
ATOM 754 C C . ALA A 1 100 ? 6.100 2.205 -8.910 1.00 69.69 100 ALA A C 1
ATOM 756 O O . ALA A 1 100 ? 6.322 0.988 -8.856 1.00 69.69 100 ALA A O 1
ATOM 757 N N . VAL A 1 101 ? 4.857 2.692 -8.996 1.00 71.69 101 VAL A N 1
ATOM 758 C CA . VAL A 1 101 ? 3.655 1.847 -9.098 1.00 71.69 101 VAL A CA 1
ATOM 759 C C . VAL A 1 101 ? 3.667 1.065 -10.417 1.00 71.69 101 VAL A C 1
ATOM 761 O O . VAL A 1 101 ? 3.457 -0.152 -10.414 1.00 71.69 101 VAL A O 1
ATOM 764 N N . LEU A 1 102 ? 3.999 1.721 -11.536 1.00 72.81 102 LEU A N 1
ATOM 765 C CA . LEU A 1 102 ? 4.127 1.079 -12.851 1.00 72.81 102 LEU A CA 1
ATOM 766 C C . LEU A 1 102 ? 5.246 0.029 -12.887 1.00 72.81 102 LEU A C 1
ATOM 768 O O . LEU A 1 102 ? 5.043 -1.080 -13.386 1.00 72.81 102 LEU A O 1
ATOM 772 N N . ALA A 1 103 ? 6.409 0.341 -12.315 1.00 73.44 103 ALA A N 1
ATOM 773 C CA . ALA A 1 103 ? 7.537 -0.578 -12.204 1.00 73.44 103 ALA A CA 1
ATOM 774 C C . ALA A 1 103 ? 7.169 -1.838 -11.404 1.00 73.44 103 ALA A C 1
ATOM 776 O O . ALA A 1 103 ? 7.534 -2.959 -11.775 1.00 73.44 103 ALA A O 1
ATOM 777 N N . CYS A 1 104 ? 6.418 -1.664 -10.314 1.00 74.31 104 CYS A N 1
ATOM 778 C CA . CYS A 1 104 ? 5.913 -2.757 -9.490 1.00 74.31 104 CYS A CA 1
ATOM 779 C C . CYS A 1 104 ? 4.879 -3.610 -10.245 1.00 74.31 104 CYS A C 1
ATOM 781 O O . CYS A 1 104 ? 4.965 -4.841 -10.237 1.00 74.31 104 CYS A O 1
ATOM 783 N N . ALA A 1 105 ? 3.941 -2.971 -10.950 1.00 76.25 105 ALA A N 1
ATOM 784 C CA . ALA A 1 105 ? 2.947 -3.655 -11.774 1.00 76.25 105 ALA A CA 1
ATOM 785 C C . ALA A 1 105 ? 3.604 -4.494 -12.882 1.00 76.25 105 ALA A C 1
ATOM 787 O O . ALA A 1 105 ? 3.293 -5.676 -13.053 1.00 76.25 105 ALA A O 1
ATOM 788 N N . HIS A 1 106 ? 4.591 -3.920 -13.575 1.00 76.00 106 HIS A N 1
ATOM 789 C CA . HIS A 1 106 ? 5.351 -4.618 -14.606 1.00 76.00 106 HIS A CA 1
ATOM 790 C C . HIS A 1 106 ? 6.057 -5.867 -14.049 1.00 76.00 106 HIS A C 1
ATOM 792 O O . HIS A 1 106 ? 5.988 -6.941 -14.654 1.00 76.00 106 HIS A O 1
ATOM 798 N N . ALA A 1 107 ? 6.677 -5.774 -12.868 1.00 71.56 107 ALA A N 1
ATOM 799 C CA . ALA A 1 107 ? 7.309 -6.918 -12.209 1.00 71.56 107 ALA A CA 1
ATOM 800 C C . ALA A 1 107 ? 6.302 -8.012 -11.797 1.00 71.56 107 ALA A C 1
ATOM 802 O O . ALA A 1 107 ? 6.545 -9.197 -12.034 1.00 71.56 107 ALA A O 1
ATOM 803 N N . GLY A 1 108 ? 5.144 -7.632 -11.243 1.00 63.97 108 GLY A N 1
ATOM 804 C CA . GLY A 1 108 ? 4.073 -8.564 -10.858 1.00 63.97 108 GLY A CA 1
ATOM 805 C C . GLY A 1 108 ? 3.458 -9.328 -12.040 1.00 63.97 108 GLY A C 1
ATOM 806 O O . GLY A 1 108 ? 3.007 -10.467 -11.888 1.00 63.97 108 GLY A O 1
ATOM 807 N N . CYS A 1 109 ? 3.501 -8.752 -13.244 1.00 67.38 109 CYS A N 1
ATOM 808 C CA . CYS A 1 109 ? 3.120 -9.449 -14.473 1.00 67.38 109 CYS A CA 1
ATOM 809 C C . CYS A 1 109 ? 4.087 -10.547 -14.892 1.00 67.38 109 CYS A C 1
ATOM 811 O O . CYS A 1 109 ? 3.656 -11.590 -15.379 1.00 67.38 109 CYS A O 1
ATOM 813 N N . HIS A 1 110 ? 5.384 -10.309 -14.711 1.00 57.34 110 HIS A N 1
ATOM 814 C CA . HIS A 1 110 ? 6.439 -11.215 -15.164 1.00 57.34 110 HIS A CA 1
ATOM 815 C C . HIS A 1 110 ? 6.740 -12.315 -14.144 1.00 57.34 110 HIS A C 1
ATOM 817 O O . HIS A 1 110 ? 7.405 -13.299 -14.469 1.00 57.34 110 HIS A O 1
ATOM 823 N N . ARG A 1 111 ? 6.194 -12.204 -12.926 1.00 55.38 111 ARG A N 1
ATOM 824 C CA . ARG A 1 111 ? 6.141 -13.319 -11.987 1.00 55.38 111 ARG A CA 1
ATOM 825 C C . ARG A 1 111 ? 5.135 -14.349 -12.515 1.00 55.38 111 ARG A C 1
ATOM 827 O O . ARG A 1 111 ? 3.924 -14.277 -12.271 1.00 55.38 111 ARG A O 1
ATOM 834 N N . GLY A 1 112 ? 5.650 -15.305 -13.287 1.00 47.16 112 GLY A N 1
ATOM 835 C CA . GLY A 1 112 ? 4.980 -16.582 -13.508 1.00 47.16 112 GLY A CA 1
ATOM 836 C C . GLY A 1 112 ? 4.591 -17.144 -12.144 1.00 47.16 112 GLY A C 1
ATOM 837 O O . GLY A 1 112 ? 5.383 -17.051 -11.206 1.00 47.16 112 GLY A O 1
ATOM 838 N N . SER A 1 113 ? 3.350 -17.619 -12.020 1.00 44.03 113 SER A N 1
ATOM 839 C CA . SER A 1 113 ? 2.818 -18.199 -10.785 1.00 44.03 113 SER A CA 1
ATOM 840 C C . SER A 1 113 ? 3.855 -19.165 -10.213 1.00 44.03 113 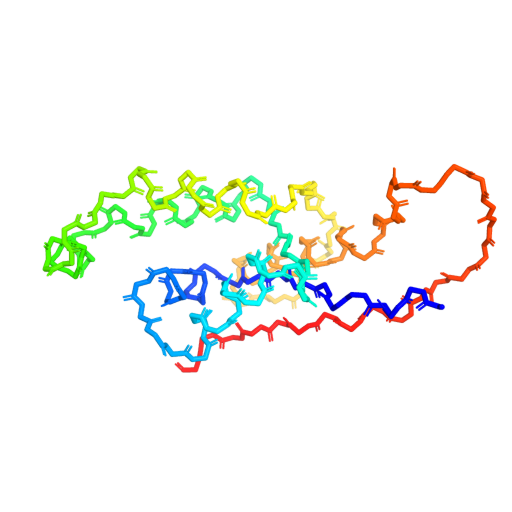SER A C 1
ATOM 842 O O . SER A 1 113 ? 4.073 -20.236 -10.774 1.00 44.03 113 SER A O 1
ATOM 844 N N . SER A 1 114 ? 4.551 -18.791 -9.136 1.00 44.06 114 SER A N 1
ATOM 845 C CA . SER A 1 114 ? 5.634 -19.616 -8.586 1.00 44.06 114 SER A CA 1
ATOM 846 C C . SER A 1 114 ? 5.107 -20.855 -7.852 1.00 44.06 114 SER A C 1
ATOM 848 O O . SER A 1 114 ? 5.848 -21.481 -7.101 1.00 44.06 114 SER A O 1
ATOM 850 N N . ALA A 1 115 ? 3.834 -21.201 -8.059 1.00 45.50 115 ALA A N 1
ATOM 851 C CA . ALA A 1 115 ? 3.235 -22.453 -7.639 1.00 45.50 115 ALA A CA 1
ATOM 852 C C . ALA A 1 115 ? 3.373 -23.573 -8.686 1.00 45.50 115 ALA A C 1
ATOM 854 O O . ALA A 1 115 ? 3.136 -24.719 -8.320 1.00 45.50 115 ALA A O 1
ATOM 855 N N . ASP A 1 116 ? 3.775 -23.294 -9.936 1.00 40.75 116 ASP A N 1
ATOM 856 C CA . ASP A 1 116 ? 3.867 -24.342 -10.961 1.00 40.75 116 ASP A CA 1
ATOM 857 C C . ASP A 1 116 ? 5.263 -24.446 -11.587 1.00 40.75 116 ASP A C 1
ATOM 859 O O . ASP A 1 116 ? 5.797 -23.529 -12.218 1.00 40.75 116 ASP A O 1
ATOM 863 N N . ARG A 1 117 ? 5.892 -25.595 -11.343 1.00 49.16 117 ARG A N 1
ATOM 864 C CA . ARG A 1 117 ? 7.198 -25.977 -11.865 1.00 49.16 117 ARG A CA 1
ATOM 865 C C . ARG A 1 117 ? 6.942 -26.654 -13.215 1.00 49.16 117 ARG A C 1
ATOM 867 O O . ARG A 1 117 ? 6.305 -27.693 -13.248 1.00 49.16 117 ARG A O 1
ATOM 874 N N . GLN A 1 118 ? 7.547 -26.115 -14.276 1.00 43.22 118 GLN A N 1
ATOM 875 C CA . GLN A 1 118 ? 7.566 -26.629 -15.659 1.00 43.22 118 GLN A CA 1
ATOM 876 C C . GLN A 1 118 ? 6.275 -26.437 -16.465 1.00 43.22 118 GLN 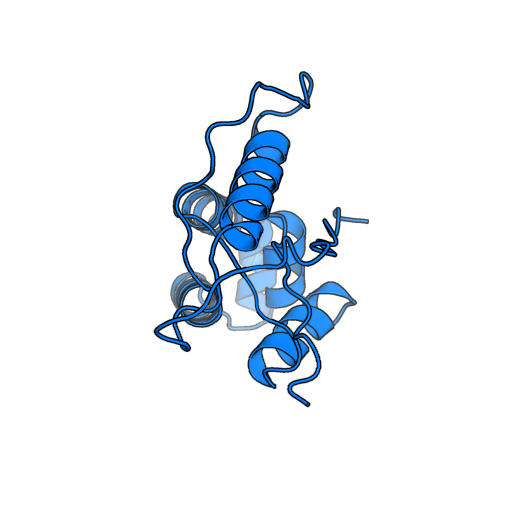A C 1
ATOM 878 O O . GLN A 1 118 ? 5.349 -27.227 -16.374 1.00 43.22 118 GLN A O 1
ATOM 883 N N . SER A 1 119 ? 6.278 -25.462 -17.372 1.00 36.22 119 SER A N 1
ATOM 884 C CA . SER A 1 119 ? 6.133 -25.647 -18.831 1.00 36.22 119 SER A CA 1
ATOM 885 C C . SER A 1 119 ? 5.774 -24.308 -19.485 1.00 36.22 119 SER A C 1
ATOM 887 O O . SER A 1 119 ? 5.125 -23.450 -18.893 1.00 36.22 119 SER A O 1
ATOM 889 N N . GLY A 1 120 ? 6.353 -24.072 -20.660 1.00 36.09 120 GLY A N 1
ATOM 890 C CA . GLY A 1 120 ? 6.373 -22.775 -21.322 1.00 36.09 120 GLY A CA 1
ATOM 891 C C . GLY A 1 120 ? 5.042 -22.321 -21.919 1.00 36.09 120 GLY A C 1
ATOM 892 O O . GLY A 1 120 ? 4.085 -23.076 -22.037 1.00 36.09 120 GLY A O 1
ATOM 893 N N . GLY A 1 121 ? 5.073 -21.079 -22.405 1.00 34.66 121 GLY A N 1
ATOM 894 C CA . GLY A 1 121 ? 4.162 -20.587 -23.434 1.00 34.66 121 GLY A CA 1
ATOM 895 C C . GLY A 1 121 ? 2.912 -19.890 -22.909 1.00 34.66 121 GLY A C 1
ATOM 896 O O . GLY A 1 121 ? 1.917 -20.522 -22.581 1.00 34.66 121 GLY A O 1
ATOM 897 N N . GLY A 1 122 ? 2.943 -18.557 -22.934 1.00 28.66 122 GLY A N 1
ATOM 898 C CA . GLY A 1 122 ? 1.758 -17.718 -22.786 1.00 28.66 122 GLY A CA 1
ATOM 899 C C . GLY A 1 122 ? 2.058 -16.462 -21.985 1.00 28.66 122 GLY A C 1
ATOM 900 O O . GLY A 1 122 ? 1.895 -16.454 -20.769 1.00 28.66 122 GLY A O 1
ATOM 901 N N . PHE A 1 123 ? 2.465 -15.383 -22.662 1.00 36.28 123 PHE A N 1
ATOM 902 C CA . PHE A 1 123 ? 2.404 -14.034 -22.094 1.00 36.28 123 PHE A CA 1
ATOM 903 C C . PHE A 1 123 ? 0.930 -13.694 -21.871 1.00 36.28 123 PHE A C 1
ATOM 905 O O . PHE A 1 123 ? 0.236 -13.163 -22.736 1.00 36.28 123 PHE A O 1
ATOM 912 N N . ALA A 1 124 ? 0.415 -14.116 -20.724 1.00 36.97 124 ALA A N 1
ATOM 913 C CA . ALA A 1 124 ? -0.973 -13.966 -20.367 1.00 36.97 124 ALA A CA 1
ATOM 914 C C . ALA A 1 124 ? -1.230 -12.465 -20.156 1.00 36.97 124 ALA A C 1
ATOM 916 O O . ALA A 1 124 ? -0.698 -11.875 -19.217 1.00 36.97 124 ALA A O 1
ATOM 917 N N . ALA A 1 125 ? -2.052 -11.851 -21.017 1.00 34.94 125 ALA A N 1
ATOM 918 C CA . ALA A 1 125 ? -2.411 -10.429 -20.990 1.00 34.94 125 ALA A CA 1
ATOM 919 C C . ALA A 1 125 ? -2.757 -9.974 -19.569 1.00 34.94 125 ALA A C 1
ATOM 921 O O . ALA A 1 125 ? -3.727 -10.438 -18.973 1.00 34.94 125 ALA A O 1
ATOM 922 N N . CYS A 1 126 ? -1.877 -9.176 -18.990 1.00 39.94 126 CYS A N 1
ATOM 923 C CA . CYS A 1 126 ? -1.867 -8.855 -17.581 1.00 39.94 126 CYS A CA 1
ATOM 924 C C . CYS A 1 126 ? -2.827 -7.687 -17.341 1.00 39.94 126 CYS A C 1
ATOM 926 O O . CYS A 1 126 ? -2.498 -6.548 -17.657 1.00 39.94 126 CYS A O 1
ATOM 928 N N . GLN A 1 127 ? -4.037 -7.961 -16.856 1.00 40.31 127 GLN A N 1
ATOM 929 C CA . GLN A 1 127 ? -5.006 -6.906 -16.562 1.00 40.31 127 GLN A CA 1
ATOM 930 C C . GLN A 1 127 ? -4.672 -6.293 -15.200 1.00 40.31 127 GLN A C 1
ATOM 932 O O . GLN A 1 127 ? -5.232 -6.677 -14.179 1.00 40.31 127 GLN A O 1
ATOM 937 N N . PHE A 1 128 ? -3.695 -5.386 -15.195 1.00 49.22 128 PHE A N 1
ATOM 938 C CA . PHE A 1 128 ? -3.394 -4.532 -14.053 1.00 49.22 128 PHE A CA 1
ATOM 939 C C . PHE A 1 128 ? -4.344 -3.341 -14.068 1.00 49.22 128 PHE A C 1
ATOM 941 O O . PHE A 1 128 ? -4.327 -2.542 -15.002 1.00 49.22 128 PHE A O 1
ATOM 948 N N . ALA A 1 129 ? -5.167 -3.215 -13.034 1.00 47.31 129 ALA A N 1
ATOM 949 C CA . ALA A 1 129 ? -5.850 -1.964 -12.755 1.00 47.31 129 ALA A CA 1
ATOM 950 C C . ALA A 1 129 ? -4.960 -1.161 -11.802 1.00 47.31 129 ALA A C 1
ATOM 952 O O . ALA A 1 129 ? -4.863 -1.499 -10.622 1.00 47.31 129 ALA A O 1
ATOM 953 N N . LEU A 1 130 ? -4.300 -0.116 -12.314 1.00 51.31 130 LEU A N 1
ATOM 954 C CA . LEU A 1 130 ? -3.921 1.000 -11.453 1.00 51.31 130 LEU A CA 1
ATOM 955 C C . LEU A 1 130 ? -5.246 1.579 -10.959 1.00 51.31 130 LEU A C 1
ATOM 957 O O . LEU A 1 130 ? -6.082 1.970 -11.776 1.00 51.31 130 LEU A O 1
ATOM 961 N N . VAL A 1 131 ? -5.474 1.568 -9.653 1.00 49.28 131 VAL A N 1
ATOM 962 C CA . VAL A 1 131 ? -6.615 2.269 -9.065 1.00 49.28 131 VAL A CA 1
ATOM 963 C C . VAL A 1 131 ? -6.063 3.606 -8.594 1.00 49.28 131 VAL A C 1
ATOM 965 O O . VAL A 1 131 ? -5.487 3.627 -7.511 1.00 49.28 131 VAL A O 1
ATOM 968 N N . PRO A 1 132 ? -6.140 4.677 -9.409 1.00 42.19 132 PRO A N 1
ATOM 969 C CA . PRO A 1 132 ? -5.760 5.998 -8.943 1.00 42.19 132 PRO A CA 1
ATOM 970 C C . PRO A 1 132 ? -6.713 6.428 -7.828 1.00 42.19 132 PRO A C 1
ATOM 972 O O . PRO A 1 132 ? -7.909 6.112 -7.862 1.00 42.19 132 PRO A O 1
ATOM 975 N N . ALA A 1 133 ? -6.187 7.171 -6.858 1.00 39.44 133 ALA A N 1
ATOM 976 C CA . ALA A 1 133 ? -7.002 7.919 -5.911 1.00 39.44 133 ALA A CA 1
ATOM 977 C C . ALA A 1 133 ? -8.012 8.804 -6.673 1.00 39.44 133 ALA A C 1
ATOM 979 O O . ALA A 1 133 ? -7.617 9.742 -7.365 1.00 39.44 133 ALA A O 1
ATOM 980 N N . LEU A 1 134 ? -9.302 8.462 -6.585 1.00 36.56 134 LEU A N 1
ATOM 981 C CA . LEU A 1 134 ? -10.413 9.323 -7.012 1.00 36.56 134 LEU A CA 1
ATOM 982 C C . LEU A 1 134 ? -10.532 10.542 -6.093 1.00 36.56 134 LEU A C 1
ATOM 984 O O . LEU A 1 134 ? -10.386 10.355 -4.861 1.00 36.56 134 LEU A O 1
#

Foldseek 3Di:
DPPPAAEEEEALVLLLCLLQDPDPSVVVVVCLVVVSHAYADEPVRLVVNLVVCPDPVCPCSCVVVVHDSVVSSVSSVVSHDYFDFADDDPPPPPDVSVVSSVSRLVRSQPPDPPVDDDDDDDSDPRPYDHPDDD